Protein AF-A0A3M0XYG6-F1 (afdb_monomer_lite)

pLDDT: mean 95.73, std 4.52, range [68.81, 98.25]

Secondary structure (DSSP, 8-state):
----EEEEEEEEEE-SSEEEEEEEEEETTT--EEEEEEEEEE-EETTTTEE-PPPHHHHHHHHTTB------

Sequence (72 aa):
AGDLVVVRSGIVRITEKSLHFVQEMRNGETGELVAVETAVAVHLDRTARRAVPFPAVIATRVRERLVSYQMP

Structure (mmCIF, N/CA/C/O backbone):
data_AF-A0A3M0XYG6-F1
#
_entry.id   AF-A0A3M0XYG6-F1
#
loop_
_atom_site.group_PDB
_atom_site.id
_atom_site.type_symbol
_atom_site.label_atom_id
_atom_site.label_alt_id
_atom_site.label_comp_id
_atom_site.label_asym_id
_atom_site.label_entity_id
_atom_site.label_seq_id
_atom_site.pdbx_PDB_ins_code
_atom_site.Cartn_x
_atom_site.Cartn_y
_atom_site.Cartn_z
_atom_site.occupancy
_atom_site.B_iso_or_equiv
_atom_site.auth_seq_id
_atom_site.auth_comp_id
_atom_site.auth_asym_id
_atom_site.auth_atom_id
_atom_site.pdbx_PDB_model_num
ATOM 1 N N . ALA A 1 1 ? -11.879 -16.387 17.667 1.00 68.81 1 ALA A N 1
ATOM 2 C CA . ALA A 1 1 ? -11.488 -16.584 16.255 1.00 68.81 1 ALA A CA 1
ATOM 3 C C . ALA A 1 1 ? -12.746 -16.462 15.414 1.00 68.81 1 ALA A C 1
ATOM 5 O O . ALA A 1 1 ? -13.656 -17.257 15.615 1.00 68.81 1 ALA A O 1
ATOM 6 N N . GLY A 1 2 ? -12.820 -15.438 14.563 1.00 86.44 2 GLY A N 1
ATOM 7 C CA . GLY A 1 2 ? -14.044 -15.065 13.843 1.00 86.44 2 GLY A CA 1
ATOM 8 C C . GLY A 1 2 ? -14.379 -13.571 13.889 1.00 86.44 2 GLY A C 1
ATOM 9 O O . GLY A 1 2 ? -15.402 -13.186 13.339 1.00 86.44 2 GLY A O 1
ATOM 10 N N . ASP A 1 3 ? -13.542 -12.744 14.521 1.00 91.00 3 ASP A N 1
ATOM 11 C CA . ASP A 1 3 ? -13.809 -11.310 14.655 1.00 91.00 3 ASP A CA 1
ATOM 12 C C . ASP A 1 3 ? -13.757 -10.609 13.292 1.00 91.00 3 ASP A C 1
ATOM 14 O O . ASP A 1 3 ? -12.862 -10.859 12.475 1.00 91.00 3 ASP A O 1
ATOM 18 N N . LEU A 1 4 ? -14.716 -9.713 13.046 1.00 95.00 4 LEU A N 1
ATOM 19 C CA . LEU A 1 4 ? -14.709 -8.869 11.858 1.00 95.00 4 LEU A CA 1
ATOM 20 C C . LEU A 1 4 ? -13.552 -7.873 11.960 1.00 95.00 4 LEU A C 1
ATOM 22 O O . LEU A 1 4 ? -13.425 -7.164 12.956 1.00 95.00 4 LEU A O 1
ATOM 26 N N . VAL A 1 5 ? -12.742 -7.770 10.908 1.00 96.25 5 VAL A N 1
ATOM 27 C CA . VAL A 1 5 ? -11.657 -6.786 10.822 1.00 96.25 5 VAL A CA 1
ATOM 28 C C . VAL A 1 5 ? -11.813 -5.960 9.555 1.00 96.25 5 VAL A C 1
ATOM 30 O O . VAL A 1 5 ? -11.979 -6.495 8.459 1.00 96.25 5 VAL A O 1
ATOM 33 N N . VAL A 1 6 ? -11.730 -4.641 9.702 1.00 97.31 6 VAL A N 1
ATOM 34 C CA . VAL A 1 6 ? -11.709 -3.690 8.591 1.00 97.31 6 VAL A CA 1
ATOM 35 C C . VAL A 1 6 ? -10.280 -3.218 8.389 1.00 97.31 6 VAL A C 1
ATOM 37 O O . VAL A 1 6 ? -9.674 -2.647 9.295 1.00 97.31 6 VAL A O 1
ATOM 40 N N . VAL A 1 7 ? -9.758 -3.423 7.180 1.00 97.25 7 VAL A N 1
ATOM 41 C CA . VAL A 1 7 ? -8.426 -2.952 6.794 1.00 97.25 7 VAL A CA 1
ATOM 42 C C . VAL A 1 7 ? -8.560 -1.688 5.957 1.00 97.25 7 VAL A C 1
ATOM 44 O O . VAL A 1 7 ? -9.170 -1.700 4.886 1.00 97.25 7 VAL A O 1
ATOM 47 N N . ARG A 1 8 ? -7.981 -0.585 6.431 1.00 96.00 8 ARG A N 1
ATOM 48 C CA . ARG A 1 8 ? -7.873 0.667 5.672 1.00 96.00 8 ARG A CA 1
ATOM 49 C C . ARG A 1 8 ? -6.439 0.846 5.222 1.00 96.00 8 ARG A C 1
ATOM 51 O O . ARG A 1 8 ? -5.527 0.751 6.031 1.00 96.00 8 ARG A O 1
ATOM 58 N N . SER A 1 9 ? -6.240 1.093 3.933 1.00 96.75 9 SER A N 1
ATOM 59 C CA . SER A 1 9 ? -4.906 1.229 3.350 1.00 96.75 9 SER A CA 1
ATOM 60 C C . SER A 1 9 ? -4.702 2.613 2.757 1.00 96.75 9 SER A C 1
ATOM 62 O O . SER A 1 9 ? -5.610 3.172 2.143 1.00 96.75 9 SER A O 1
ATOM 64 N N . GLY A 1 10 ? -3.499 3.148 2.929 1.00 96.81 10 GLY A N 1
ATOM 65 C CA . GLY A 1 10 ? -3.107 4.458 2.427 1.00 96.81 10 GLY A CA 1
ATOM 66 C C . GLY A 1 10 ? -1.714 4.416 1.820 1.00 96.81 10 GLY A C 1
ATOM 67 O O . GLY A 1 10 ? -0.816 3.780 2.367 1.00 96.81 10 GLY A O 1
ATOM 68 N N . ILE A 1 11 ? -1.518 5.093 0.689 1.00 97.88 11 ILE A N 1
ATOM 69 C CA . ILE A 1 11 ? -0.193 5.226 0.074 1.00 97.88 11 ILE A CA 1
ATOM 70 C C . ILE A 1 11 ? 0.459 6.491 0.627 1.00 97.88 11 ILE A C 1
ATOM 72 O O . ILE A 1 11 ? -0.102 7.576 0.504 1.00 97.88 11 ILE A O 1
ATOM 76 N N . VAL A 1 12 ? 1.649 6.358 1.211 1.00 97.69 12 VAL A N 1
ATOM 77 C CA . VAL A 1 12 ? 2.345 7.473 1.882 1.00 97.69 12 VAL A CA 1
ATOM 78 C C . VAL A 1 12 ? 3.477 8.050 1.037 1.00 97.69 12 VAL A C 1
ATOM 80 O O . VAL A 1 12 ? 3.858 9.208 1.187 1.00 97.69 12 VAL A O 1
ATOM 83 N N . ARG A 1 13 ? 4.045 7.246 0.131 1.00 97.12 13 ARG A N 1
ATOM 84 C CA . ARG A 1 13 ? 5.135 7.660 -0.758 1.00 97.12 13 ARG A CA 1
ATOM 85 C C . ARG A 1 13 ? 5.157 6.796 -2.010 1.00 97.12 13 ARG A C 1
ATOM 87 O O . ARG A 1 13 ? 4.887 5.603 -1.942 1.00 97.12 13 ARG A O 1
ATOM 94 N N . ILE A 1 14 ? 5.575 7.378 -3.130 1.00 97.88 14 ILE A N 1
ATOM 95 C CA . ILE A 1 14 ? 5.847 6.668 -4.383 1.00 97.88 14 ILE A CA 1
ATOM 96 C C . ILE A 1 14 ? 7.214 7.078 -4.949 1.00 97.88 14 ILE A C 1
ATOM 98 O O . ILE A 1 14 ? 7.613 8.238 -4.859 1.00 97.88 14 ILE A O 1
ATOM 102 N N . THR A 1 15 ? 7.924 6.116 -5.530 1.00 97.31 15 THR A N 1
ATOM 103 C CA . THR A 1 15 ? 9.124 6.290 -6.359 1.00 97.31 15 THR A CA 1
ATOM 104 C C . THR A 1 15 ? 8.813 5.875 -7.803 1.00 97.31 15 THR A C 1
ATOM 106 O O . THR A 1 15 ? 7.667 5.607 -8.152 1.00 97.31 15 THR A O 1
ATOM 109 N N . GLU A 1 16 ? 9.821 5.791 -8.670 1.00 97.00 16 GLU A N 1
ATOM 110 C CA . GLU A 1 16 ? 9.634 5.313 -10.044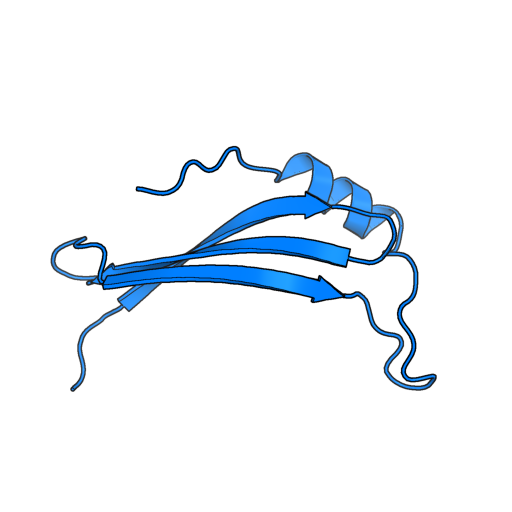 1.00 97.00 16 GLU A CA 1
ATOM 111 C C . GLU A 1 16 ? 9.071 3.881 -10.121 1.00 97.00 16 GLU A C 1
ATOM 113 O O . GLU A 1 16 ? 8.239 3.602 -10.980 1.00 97.00 16 GLU A O 1
ATOM 118 N N . LYS A 1 17 ? 9.492 2.980 -9.221 1.00 97.81 17 LYS A N 1
ATOM 119 C CA . LYS A 1 17 ? 9.189 1.535 -9.289 1.00 97.81 17 LYS A CA 1
ATOM 120 C C . LYS A 1 17 ? 8.689 0.917 -7.984 1.00 97.81 17 LYS A C 1
ATOM 122 O O . LYS A 1 17 ? 8.425 -0.281 -7.938 1.00 97.81 17 LYS A O 1
ATOM 127 N N . SER A 1 18 ? 8.592 1.697 -6.911 1.00 97.94 18 SER A N 1
ATOM 128 C CA . SER A 1 18 ? 8.083 1.235 -5.620 1.00 97.94 18 SER A CA 1
ATOM 129 C C . SER A 1 18 ? 7.169 2.257 -4.958 1.00 97.94 18 SER A C 1
ATOM 131 O O . SER A 1 18 ? 7.215 3.444 -5.274 1.00 97.94 18 SER A O 1
ATOM 133 N N . LEU A 1 19 ? 6.342 1.808 -4.024 1.00 97.75 19 LEU A N 1
ATOM 134 C CA . LEU A 1 19 ? 5.531 2.666 -3.171 1.00 97.75 19 LEU A CA 1
ATOM 135 C C . LEU A 1 19 ? 5.583 2.165 -1.731 1.00 97.75 19 LEU A C 1
ATOM 137 O O . LEU A 1 19 ? 5.710 0.967 -1.492 1.00 97.75 19 LEU A O 1
ATOM 141 N N . HIS A 1 20 ? 5.488 3.090 -0.785 1.00 97.75 20 HIS A N 1
ATOM 142 C CA . HIS A 1 20 ? 5.289 2.785 0.624 1.00 97.75 20 HIS A CA 1
ATOM 143 C C . HIS A 1 20 ? 3.808 2.957 0.932 1.00 97.75 20 HIS A C 1
ATOM 145 O O . HIS A 1 20 ? 3.205 3.965 0.545 1.00 97.75 20 HIS A O 1
ATOM 151 N N . PHE A 1 21 ? 3.239 2.003 1.650 1.00 97.44 21 PHE A N 1
ATOM 152 C CA . PHE A 1 21 ? 1.861 2.066 2.102 1.00 97.44 21 PHE A CA 1
ATOM 153 C C . PHE A 1 21 ? 1.761 1.669 3.569 1.00 97.44 21 PHE A C 1
ATOM 155 O O . PHE A 1 21 ? 2.636 0.998 4.118 1.00 97.44 21 PHE A O 1
ATOM 162 N N . VAL A 1 22 ? 0.686 2.131 4.186 1.00 97.75 22 VAL A N 1
ATOM 163 C CA . VAL A 1 22 ? 0.283 1.780 5.540 1.00 97.75 22 VAL A CA 1
ATOM 164 C C . VAL A 1 22 ? -1.052 1.057 5.485 1.00 97.75 22 VAL A C 1
ATOM 166 O O . VAL A 1 22 ? -1.892 1.370 4.633 1.00 97.75 22 VAL A O 1
ATOM 169 N N . GLN A 1 23 ? -1.252 0.102 6.385 1.00 97.56 23 GLN A N 1
ATOM 170 C CA . GLN A 1 23 ? -2.538 -0.537 6.614 1.00 97.56 23 GLN A CA 1
ATOM 171 C C . GLN A 1 23 ? -2.885 -0.480 8.097 1.00 97.56 23 GLN A C 1
ATOM 173 O O . GLN A 1 23 ? -2.104 -0.912 8.937 1.00 97.56 23 GLN A O 1
ATOM 178 N N . GLU A 1 24 ? -4.071 0.029 8.409 1.00 97.31 24 GLU A N 1
ATOM 179 C CA . GLU A 1 24 ? -4.655 -0.075 9.742 1.00 97.31 24 GLU A CA 1
ATOM 180 C C . GLU A 1 24 ? -5.700 -1.176 9.744 1.00 97.31 24 GLU A C 1
ATOM 182 O O . GLU A 1 24 ? -6.636 -1.154 8.940 1.00 97.31 24 GLU A O 1
ATOM 187 N N . MET A 1 25 ? -5.553 -2.113 10.670 1.00 96.94 25 MET A N 1
ATOM 188 C CA . MET A 1 25 ? -6.523 -3.162 10.935 1.00 96.94 25 MET A CA 1
ATOM 189 C C . MET A 1 25 ? -7.318 -2.766 12.171 1.00 96.94 25 MET A C 1
ATOM 191 O O . MET A 1 25 ? -6.751 -2.602 13.252 1.00 96.94 25 MET A O 1
ATOM 195 N N . ARG A 1 26 ? -8.630 -2.602 12.018 1.00 96.75 26 ARG A N 1
ATOM 196 C CA . ARG A 1 26 ? -9.531 -2.248 13.117 1.00 96.75 26 ARG A CA 1
ATOM 197 C C . ARG A 1 26 ? -10.569 -3.331 13.330 1.00 96.75 26 ARG A C 1
ATOM 199 O O . ARG A 1 26 ? -11.062 -3.890 12.351 1.00 96.75 26 ARG A O 1
ATOM 206 N N . ASN A 1 27 ? -10.924 -3.599 14.581 1.00 96.88 27 ASN A N 1
ATOM 207 C CA . ASN A 1 27 ? -12.083 -4.424 14.891 1.00 96.88 27 ASN A CA 1
ATOM 208 C C . ASN A 1 27 ? -13.316 -3.768 14.245 1.00 96.88 27 ASN A C 1
ATOM 210 O O . ASN A 1 27 ? -13.555 -2.573 14.409 1.00 96.88 27 ASN A O 1
ATOM 214 N N . GLY A 1 28 ? -14.053 -4.524 13.439 1.00 96.06 28 GLY A N 1
ATOM 215 C CA . GLY A 1 28 ? -15.159 -4.012 12.637 1.00 96.06 28 GLY A CA 1
ATOM 216 C C . GLY A 1 28 ? -16.413 -3.692 13.445 1.00 96.06 28 GLY A C 1
ATOM 217 O O . GLY A 1 28 ? -17.248 -2.932 12.964 1.00 96.06 28 GLY A O 1
ATOM 218 N N . GLU A 1 29 ? -16.535 -4.236 14.655 1.00 95.31 29 GLU A N 1
ATOM 219 C CA . GLU A 1 29 ? -17.654 -3.977 15.561 1.00 95.31 29 GLU A CA 1
ATOM 220 C C . GLU A 1 29 ? -17.356 -2.794 16.486 1.00 95.31 29 GLU A C 1
ATOM 222 O O . GLU A 1 29 ? -18.184 -1.897 16.631 1.00 95.31 29 GLU A O 1
ATOM 227 N N . THR A 1 30 ? -16.162 -2.760 17.087 1.00 95.81 30 THR A N 1
ATOM 228 C CA . THR A 1 30 ? -15.795 -1.748 18.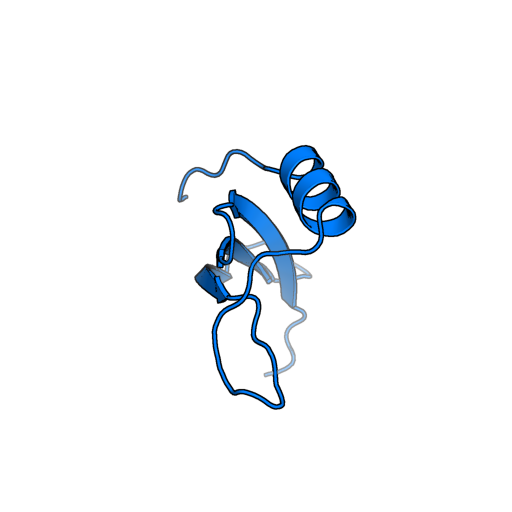094 1.00 95.81 30 THR A CA 1
ATOM 229 C C . THR A 1 30 ? -15.036 -0.553 17.517 1.00 95.81 30 THR A C 1
ATOM 231 O O . THR A 1 30 ? -14.977 0.504 18.141 1.00 95.81 30 THR A O 1
ATOM 234 N N . GLY A 1 31 ? -14.428 -0.696 16.335 1.00 94.81 31 GLY A N 1
ATOM 235 C CA . GLY A 1 31 ? -13.546 0.307 15.727 1.00 94.81 31 GLY A CA 1
ATOM 236 C C . GLY A 1 31 ? -12.139 0.380 16.338 1.00 94.81 31 GLY A C 1
ATOM 237 O O . GLY A 1 31 ? -11.318 1.191 15.887 1.00 94.81 31 GLY A O 1
ATOM 238 N N . GLU A 1 32 ? -11.846 -0.458 17.336 1.00 96.25 32 GLU A N 1
ATOM 239 C CA . GLU A 1 32 ? -10.555 -0.511 18.023 1.00 96.25 32 GLU A CA 1
ATOM 240 C C . GLU A 1 32 ? -9.418 -0.826 17.048 1.00 96.25 32 GLU A C 1
ATOM 242 O O . GLU A 1 32 ? -9.562 -1.679 16.172 1.00 96.25 32 GLU A O 1
ATOM 247 N N . LEU A 1 33 ? -8.286 -0.131 17.187 1.00 96.12 33 LEU A N 1
ATOM 248 C CA . LEU A 1 33 ? -7.090 -0.412 16.399 1.00 96.12 33 LEU A CA 1
ATOM 249 C C . LEU A 1 33 ? -6.430 -1.692 16.909 1.00 96.12 33 LEU A C 1
ATOM 251 O O . LEU A 1 33 ? -5.934 -1.735 18.028 1.00 96.12 33 LEU A O 1
ATOM 255 N N . VAL A 1 34 ? -6.401 -2.712 16.060 1.00 96.19 34 VAL A N 1
ATOM 256 C CA . VAL A 1 34 ? -5.845 -4.028 16.392 1.00 96.19 34 VAL A CA 1
ATOM 257 C C . VAL A 1 34 ? -4.394 -4.131 15.936 1.00 96.19 34 VAL A C 1
ATOM 259 O O . VAL A 1 34 ? -3.564 -4.705 16.635 1.00 96.19 34 VAL A O 1
ATOM 262 N N . ALA A 1 35 ? -4.072 -3.579 14.763 1.00 96.38 35 ALA A N 1
ATOM 263 C CA . ALA A 1 35 ? -2.717 -3.598 14.227 1.00 96.38 35 ALA A CA 1
ATOM 264 C C . ALA A 1 35 ? -2.478 -2.476 13.211 1.00 96.38 35 ALA A C 1
ATOM 266 O O . ALA A 1 35 ? -3.406 -2.005 12.547 1.00 96.38 35 ALA A O 1
ATOM 267 N N . VAL A 1 36 ? -1.205 -2.108 13.054 1.00 97.06 36 VAL A N 1
ATOM 268 C CA . VAL A 1 36 ? -0.712 -1.238 11.981 1.00 97.06 36 VAL A CA 1
ATOM 269 C C . VAL A 1 36 ? 0.422 -1.955 11.260 1.00 97.06 36 VAL A C 1
ATOM 271 O O . VAL A 1 36 ? 1.358 -2.443 11.890 1.00 97.06 36 VAL A O 1
ATOM 274 N N . GLU A 1 37 ? 0.356 -1.988 9.935 1.00 96.75 37 GLU A N 1
ATOM 275 C CA . GLU A 1 37 ? 1.428 -2.467 9.068 1.00 96.75 37 GLU A CA 1
ATOM 276 C C . GLU 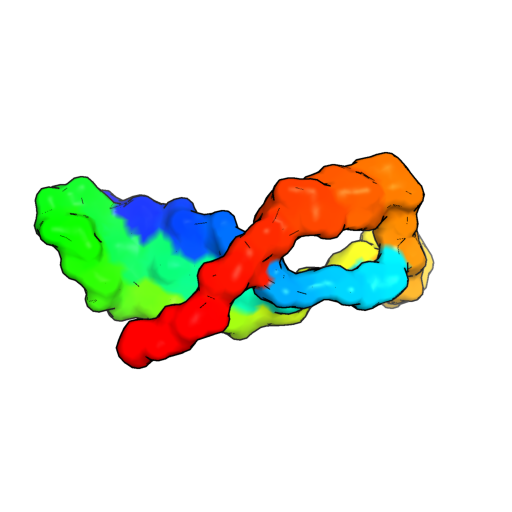A 1 37 ? 1.964 -1.314 8.223 1.00 96.75 37 GLU A C 1
ATOM 278 O O . GLU A 1 37 ? 1.201 -0.508 7.692 1.00 96.75 37 GLU A O 1
ATOM 283 N N . THR A 1 38 ? 3.282 -1.279 8.033 1.00 96.88 38 THR A N 1
ATOM 284 C CA . THR A 1 38 ? 3.892 -0.495 6.955 1.00 96.88 38 THR A CA 1
ATOM 285 C C . THR A 1 38 ? 4.706 -1.408 6.060 1.00 96.88 38 THR A C 1
ATOM 287 O O . THR A 1 38 ? 5.445 -2.264 6.545 1.00 96.88 38 THR A O 1
ATOM 290 N N . ALA A 1 39 ? 4.582 -1.213 4.752 1.00 97.44 39 ALA A N 1
ATOM 291 C CA . ALA A 1 39 ? 5.231 -2.067 3.774 1.00 97.44 39 ALA A CA 1
ATOM 292 C C . ALA A 1 39 ? 5.628 -1.296 2.512 1.00 97.44 39 ALA A C 1
ATOM 294 O O . ALA A 1 39 ? 5.124 -0.209 2.210 1.00 97.44 39 ALA A O 1
ATOM 295 N N . VAL A 1 40 ? 6.566 -1.884 1.766 1.00 97.81 40 VAL A N 1
ATOM 296 C CA . VAL A 1 40 ? 7.036 -1.377 0.474 1.00 97.81 40 VAL A CA 1
ATOM 297 C C . VAL A 1 40 ? 6.613 -2.348 -0.620 1.00 97.81 40 VAL A C 1
ATOM 299 O O . VAL A 1 40 ? 7.049 -3.496 -0.641 1.00 97.81 40 VAL A O 1
ATOM 302 N N . ALA A 1 41 ? 5.796 -1.876 -1.558 1.00 97.00 41 ALA A N 1
ATOM 303 C CA . ALA A 1 41 ? 5.424 -2.620 -2.756 1.00 97.00 41 ALA A CA 1
ATOM 304 C C . ALA A 1 41 ? 6.296 -2.193 -3.940 1.00 97.00 41 ALA A C 1
ATOM 306 O O . ALA A 1 41 ? 6.601 -1.012 -4.104 1.00 97.00 41 ALA A O 1
ATOM 307 N N . VAL A 1 42 ? 6.672 -3.146 -4.792 1.00 97.75 42 VAL A N 1
ATOM 308 C CA . VAL A 1 42 ? 7.496 -2.918 -5.989 1.00 97.75 42 VAL A CA 1
ATOM 309 C C . VAL A 1 42 ? 6.725 -3.364 -7.227 1.00 97.75 42 VAL A C 1
ATOM 311 O O . VAL A 1 42 ? 6.112 -4.432 -7.226 1.00 97.75 42 VAL A O 1
ATOM 314 N N . HIS A 1 43 ? 6.764 -2.573 -8.299 1.00 97.88 43 HIS A N 1
ATOM 315 C CA . HIS A 1 43 ? 6.208 -2.977 -9.584 1.00 97.88 43 HIS A CA 1
ATOM 316 C C . HIS A 1 43 ? 7.167 -3.937 -10.286 1.00 97.88 43 HIS A C 1
ATOM 318 O O . HIS A 1 43 ? 8.270 -3.564 -10.686 1.00 97.88 43 HIS A O 1
ATOM 324 N N . LEU A 1 44 ? 6.763 -5.201 -10.374 1.00 97.38 44 LEU A N 1
ATOM 325 C CA . LEU A 1 44 ? 7.604 -6.286 -10.860 1.00 97.38 44 LEU A CA 1
ATOM 326 C C . LEU A 1 44 ? 7.146 -6.743 -12.248 1.00 97.38 44 LEU A C 1
ATOM 328 O O . LEU A 1 44 ? 5.994 -7.144 -12.423 1.00 97.38 44 LEU A O 1
ATOM 332 N N . ASP A 1 45 ? 8.072 -6.779 -13.204 1.00 97.25 45 ASP A N 1
ATOM 333 C CA . ASP A 1 45 ? 7.915 -7.610 -14.393 1.00 97.25 45 ASP A CA 1
ATOM 334 C C . ASP A 1 45 ? 7.992 -9.077 -13.954 1.00 97.25 45 ASP A C 1
ATOM 336 O O . ASP A 1 45 ? 9.031 -9.555 -13.491 1.00 97.25 45 ASP A O 1
ATOM 340 N N . ARG A 1 46 ? 6.871 -9.793 -14.072 1.00 96.00 46 ARG A N 1
ATOM 341 C CA . ARG A 1 46 ? 6.741 -11.180 -13.605 1.00 96.00 46 ARG A CA 1
ATOM 342 C C . ARG A 1 46 ? 7.516 -12.179 -14.465 1.00 96.00 46 ARG A C 1
ATOM 344 O O . ARG A 1 46 ? 7.870 -13.237 -13.954 1.00 96.00 46 ARG A O 1
ATOM 351 N N . THR A 1 47 ? 7.792 -11.846 -15.725 1.00 96.88 47 THR A N 1
ATOM 352 C CA . THR A 1 47 ? 8.553 -12.693 -16.650 1.00 96.88 47 THR A CA 1
ATOM 353 C C . THR A 1 47 ? 10.045 -12.492 -16.425 1.00 96.88 47 THR A C 1
ATOM 355 O O . THR A 1 47 ? 10.763 -13.447 -16.142 1.00 96.88 47 THR A O 1
ATOM 358 N N . ALA A 1 48 ? 10.513 -11.241 -16.472 1.00 95.81 48 ALA A N 1
ATOM 359 C CA . ALA A 1 48 ? 11.924 -10.916 -16.258 1.00 95.81 48 ALA A CA 1
ATOM 360 C C . ALA A 1 48 ? 12.347 -10.998 -14.778 1.00 95.81 48 ALA A C 1
ATOM 362 O O . ALA A 1 48 ? 13.542 -10.975 -14.479 1.00 95.81 48 ALA A O 1
ATOM 363 N N . ARG A 1 49 ? 11.377 -11.073 -13.852 1.00 95.69 49 ARG A N 1
ATOM 364 C CA . ARG A 1 49 ? 11.550 -11.055 -12.388 1.00 95.69 49 ARG A CA 1
ATOM 365 C C . ARG A 1 49 ? 12.376 -9.862 -11.902 1.00 95.69 49 ARG A C 1
ATOM 367 O O . ARG A 1 49 ? 13.241 -9.997 -11.037 1.00 95.69 49 ARG A O 1
ATOM 374 N N . ARG A 1 50 ? 12.116 -8.681 -12.464 1.00 96.12 50 ARG A N 1
ATOM 375 C CA . ARG A 1 50 ? 12.838 -7.439 -12.148 1.00 96.12 50 ARG A CA 1
ATOM 376 C C . ARG A 1 50 ? 11.880 -6.296 -11.863 1.00 96.12 50 ARG A C 1
ATOM 378 O O . ARG A 1 50 ? 10.782 -6.240 -12.406 1.00 96.12 50 ARG A O 1
ATOM 385 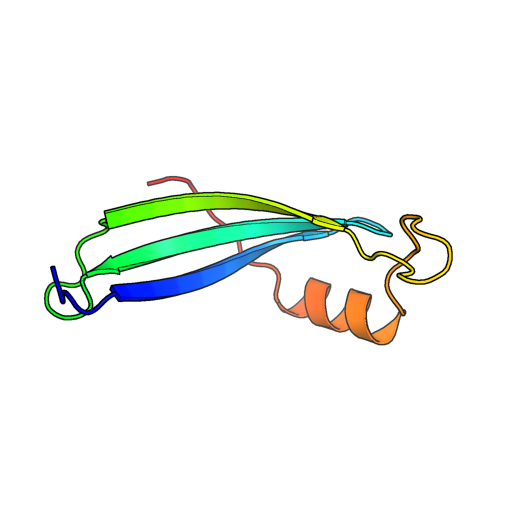N N . ALA A 1 51 ? 12.315 -5.388 -10.996 1.00 97.44 51 ALA A N 1
ATOM 386 C CA . ALA A 1 51 ? 11.580 -4.168 -10.704 1.00 97.44 51 ALA A CA 1
ATOM 387 C C . ALA A 1 51 ? 11.621 -3.238 -11.923 1.00 97.44 51 ALA A C 1
ATOM 389 O O . ALA A 1 51 ? 12.710 -2.921 -12.408 1.00 97.44 51 ALA A O 1
ATOM 390 N N . VAL A 1 52 ? 10.458 -2.791 -12.381 1.00 98.12 52 VAL A N 1
ATOM 391 C CA . VAL A 1 52 ? 10.299 -1.915 -13.546 1.00 98.12 52 VAL A CA 1
ATOM 392 C C . VAL A 1 52 ? 9.492 -0.670 -13.171 1.00 98.12 52 VAL A C 1
ATOM 394 O O . VAL A 1 52 ? 8.726 -0.715 -12.207 1.00 98.12 52 VAL A O 1
ATOM 397 N N . PRO A 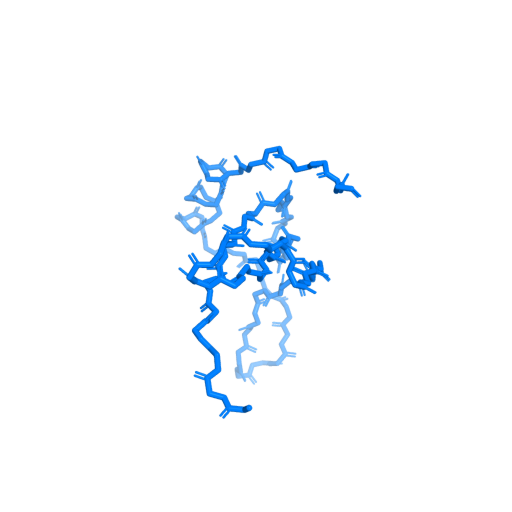1 53 ? 9.667 0.457 -13.881 1.00 98.25 53 PRO A N 1
ATOM 398 C CA . PRO A 1 53 ? 8.911 1.674 -13.608 1.00 98.25 53 PRO A CA 1
ATOM 399 C C . PRO A 1 53 ? 7.402 1.447 -13.680 1.00 98.25 53 PRO A C 1
ATOM 401 O O . PRO A 1 53 ? 6.919 0.709 -14.541 1.00 98.25 53 PRO A O 1
ATOM 404 N N . PHE A 1 54 ? 6.641 2.112 -12.813 1.00 98.12 54 PHE A N 1
ATOM 405 C CA . PHE A 1 54 ? 5.189 2.138 -12.943 1.00 98.12 54 PHE A CA 1
ATOM 406 C C . PHE A 1 54 ? 4.789 2.748 -14.296 1.00 98.12 54 PHE A C 1
ATOM 408 O O . PHE A 1 54 ? 5.334 3.787 -14.683 1.00 98.12 54 PHE A O 1
ATOM 415 N N . PRO A 1 55 ? 3.772 2.196 -14.984 1.00 97.56 55 PRO A N 1
ATOM 416 C CA . PRO A 1 55 ? 3.166 2.867 -16.125 1.00 97.56 55 PRO A CA 1
ATOM 417 C C . PRO A 1 55 ? 2.692 4.270 -15.731 1.00 97.56 55 PRO A C 1
ATOM 419 O O . PRO A 1 55 ? 2.132 4.449 -14.646 1.00 97.56 55 PRO A O 1
ATOM 422 N N . ALA A 1 56 ? 2.863 5.258 -16.614 1.00 97.44 56 ALA A N 1
ATOM 423 C CA . ALA A 1 56 ? 2.601 6.667 -16.296 1.00 97.44 56 ALA A CA 1
ATOM 424 C C . ALA A 1 56 ? 1.195 6.902 -15.710 1.00 97.44 56 ALA A C 1
ATOM 426 O O . ALA A 1 56 ? 1.050 7.585 -14.700 1.00 97.44 56 ALA A O 1
ATOM 427 N N . VAL A 1 57 ? 0.171 6.251 -16.275 1.00 97.50 57 VAL A N 1
ATOM 428 C CA . VAL A 1 57 ? -1.214 6.326 -15.778 1.00 97.50 57 VAL A CA 1
ATOM 429 C C . VAL A 1 57 ? -1.360 5.833 -14.333 1.00 97.50 57 VAL A C 1
ATOM 431 O O . VAL A 1 57 ? -2.123 6.406 -13.558 1.00 97.50 57 VAL A O 1
ATOM 434 N N . ILE A 1 58 ? -0.612 4.799 -13.942 1.00 97.19 58 ILE A N 1
ATOM 435 C CA . ILE A 1 58 ? -0.622 4.268 -12.576 1.00 97.19 58 ILE A CA 1
ATOM 436 C C . ILE A 1 58 ? 0.103 5.231 -11.643 1.00 97.19 58 ILE A C 1
ATOM 438 O O . ILE A 1 58 ? -0.433 5.581 -10.594 1.00 97.19 58 ILE A O 1
ATOM 442 N N . ALA A 1 59 ? 1.281 5.711 -12.043 1.00 97.19 59 ALA A N 1
ATOM 443 C CA . ALA A 1 59 ? 2.056 6.649 -11.243 1.00 97.19 59 ALA A CA 1
ATOM 444 C C . ALA A 1 59 ? 1.270 7.946 -10.966 1.00 97.19 59 ALA A C 1
ATOM 446 O O . ALA A 1 59 ? 1.296 8.449 -9.845 1.00 97.19 59 ALA A O 1
ATOM 447 N N . THR A 1 60 ? 0.526 8.462 -11.950 1.00 97.81 60 THR A N 1
ATOM 448 C CA . THR A 1 60 ? -0.378 9.610 -11.771 1.00 97.81 60 THR A CA 1
ATOM 449 C C . THR A 1 60 ? -1.489 9.299 -10.771 1.00 97.81 60 THR A C 1
ATOM 451 O O . THR A 1 60 ? -1.637 10.016 -9.784 1.00 97.81 60 THR A O 1
ATOM 454 N N . ARG A 1 61 ? -2.205 8.180 -10.941 1.00 97.12 61 ARG A N 1
ATOM 455 C CA . ARG A 1 61 ? -3.298 7.787 -10.032 1.00 97.12 61 ARG A CA 1
ATOM 456 C C . ARG A 1 61 ? -2.851 7.579 -8.590 1.00 97.12 61 ARG A C 1
ATOM 458 O O . ARG A 1 61 ? -3.634 7.838 -7.677 1.00 97.12 61 ARG A O 1
ATOM 465 N N . VAL A 1 62 ? -1.632 7.079 -8.384 1.00 97.12 62 VAL A N 1
ATOM 466 C CA . VAL A 1 62 ? -1.057 6.922 -7.044 1.00 97.12 62 VAL A CA 1
ATOM 467 C C . VAL A 1 62 ? -0.745 8.283 -6.433 1.00 97.12 62 VAL A C 1
ATOM 469 O O . VAL A 1 62 ? -1.093 8.508 -5.279 1.00 97.12 62 VAL A O 1
ATOM 472 N N . ARG A 1 63 ? -0.148 9.205 -7.199 1.00 96.19 63 ARG A N 1
ATOM 473 C CA . ARG A 1 63 ? 0.150 10.564 -6.719 1.00 96.19 63 ARG A CA 1
ATOM 474 C C . ARG A 1 63 ? -1.106 11.324 -6.289 1.00 96.19 63 ARG A C 1
ATOM 476 O O . ARG A 1 63 ? -1.065 12.016 -5.282 1.00 96.19 63 ARG A O 1
ATOM 483 N N . GLU A 1 64 ? -2.222 11.136 -6.990 1.00 97.25 64 GLU A N 1
ATOM 484 C CA . GLU A 1 64 ? -3.531 11.708 -6.626 1.00 97.25 64 GLU A CA 1
ATOM 485 C C . GLU A 1 64 ? -4.122 11.144 -5.323 1.00 97.25 64 GLU A C 1
ATOM 487 O O . GLU A 1 64 ? -5.022 11.746 -4.746 1.00 97.25 64 GLU A O 1
ATOM 492 N N . ARG A 1 65 ? -3.665 9.968 -4.878 1.00 96.19 65 ARG A N 1
ATOM 493 C CA . ARG A 1 65 ? -4.207 9.225 -3.726 1.00 96.19 65 ARG A CA 1
ATOM 494 C C . ARG A 1 65 ? -3.218 9.135 -2.568 1.00 96.19 65 ARG A C 1
ATOM 496 O O . ARG A 1 65 ? -3.383 8.288 -1.690 1.00 96.19 65 ARG A O 1
ATOM 503 N N . LEU A 1 66 ? -2.181 9.971 -2.582 1.00 97.12 66 LEU A N 1
ATOM 504 C CA . LEU A 1 66 ? -1.259 10.056 -1.460 1.00 97.12 66 LEU A CA 1
ATOM 505 C C . LEU A 1 66 ? -1.995 10.591 -0.237 1.00 97.12 66 LEU A C 1
ATOM 507 O O . LEU A 1 66 ? -2.744 11.563 -0.319 1.00 97.12 66 LEU A O 1
ATOM 511 N N . VAL A 1 67 ? -1.752 9.949 0.897 1.00 96.69 67 VAL A N 1
ATOM 512 C CA . VAL A 1 67 ? -2.278 10.371 2.189 1.00 96.69 67 VAL A CA 1
ATOM 513 C C . VAL A 1 67 ? -1.125 10.700 3.121 1.00 96.69 67 VAL A C 1
ATOM 515 O O . VAL A 1 67 ? -0.090 10.030 3.124 1.00 96.69 67 VAL A O 1
ATOM 518 N N . SER A 1 68 ? -1.319 11.729 3.938 1.00 95.25 68 SER A N 1
ATOM 519 C CA . SER A 1 68 ? -0.470 11.955 5.101 1.00 95.25 68 SER A CA 1
ATOM 520 C C . SER A 1 68 ? -0.845 10.936 6.169 1.00 95.25 68 SER A C 1
ATOM 522 O O . SER A 1 68 ? -2.021 10.786 6.492 1.00 95.25 68 SER A O 1
ATOM 524 N N . TYR A 1 69 ? 0.150 10.244 6.714 1.00 92.62 69 TYR A N 1
ATOM 525 C CA . TYR A 1 69 ? -0.045 9.308 7.812 1.00 92.62 69 TYR A CA 1
ATOM 526 C C . TYR A 1 69 ? 0.932 9.614 8.939 1.00 92.62 69 TYR A C 1
ATOM 528 O O . TYR A 1 69 ? 2.129 9.777 8.697 1.00 92.62 69 TYR A O 1
ATOM 536 N N . GLN A 1 70 ? 0.414 9.672 10.162 1.00 90.06 70 GLN A N 1
ATOM 537 C CA . GLN A 1 70 ? 1.200 9.725 11.387 1.00 90.06 70 GLN A CA 1
ATOM 538 C C . GLN A 1 70 ? 0.901 8.449 12.165 1.00 90.06 70 GLN A C 1
ATOM 540 O O . GLN A 1 70 ? -0.264 8.085 12.304 1.00 90.06 70 GLN A O 1
ATOM 545 N N . MET 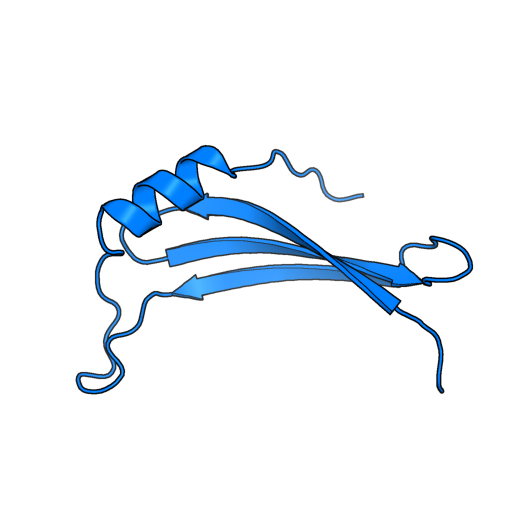A 1 71 ? 1.954 7.766 12.617 1.00 81.50 71 MET A N 1
ATOM 546 C CA . MET A 1 71 ? 1.797 6.588 13.468 1.00 81.50 71 MET A CA 1
ATOM 547 C C . MET A 1 71 ? 1.027 6.975 14.745 1.00 81.50 71 MET A C 1
ATOM 549 O O . MET A 1 71 ? 1.350 8.026 15.311 1.00 81.50 71 MET A O 1
ATOM 553 N N . PRO A 1 72 ? 0.018 6.178 15.147 1.00 79.88 72 PRO A N 1
ATOM 554 C CA . PRO A 1 72 ? -0.745 6.384 16.374 1.00 79.88 72 PRO A CA 1
ATOM 555 C C . PRO A 1 72 ? 0.086 6.137 17.637 1.00 79.88 72 PRO A C 1
ATOM 557 O O . PRO A 1 72 ? 1.134 5.454 17.551 1.00 79.88 72 PRO A O 1
#

Foldseek 3Di:
DDFDKDKDKAWADDDQFKTKMKIFIAGPPPRHTPDIDIDMDGHADPVVRDGHGDDPVVVVVNVVGHDDDDDD

Radius of gyration: 15.04 Å; chains: 1; bounding box: 30×28×35 Å